Protein AF-M9LZX9-F1 (afdb_monomer_lite)

pLDDT: mean 87.4, std 10.5, range [47.44, 98.5]

Secondary structure (DSSP, 8-state):
-PPPPHHHHHHHHHHHTT-S---------EETTEEGGGGSSS---HHHHHHHHHHTTSHHHHHHHHHSSS--EEEEHHHHHHHHHHTT--HHHHHTTS-GGGEEEEEE-EEEEETTEEEEEEEEPPPHHHHHHHHHHHTTS---EEEE---SS-SSHHHHHHHHHHHHTT-

Structure (mmCIF, N/CA/C/O backbone):
data_AF-M9LZX9-F1
#
_entry.id   AF-M9LZX9-F1
#
loop_
_atom_site.group_PDB
_atom_site.id
_atom_site.type_symbol
_atom_site.label_atom_id
_atom_site.label_alt_id
_atom_site.label_comp_id
_atom_site.label_asym_id
_atom_site.label_entity_id
_atom_site.label_seq_id
_atom_site.pdbx_PDB_ins_code
_atom_site.Cartn_x
_atom_site.Cartn_y
_atom_site.Cartn_z
_atom_site.occupancy
_atom_site.B_iso_or_equiv
_atom_site.auth_seq_id
_atom_site.auth_comp_id
_atom_site.auth_asym_id
_atom_site.auth_atom_id
_atom_site.pdbx_PDB_model_num
ATOM 1 N N . MET A 1 1 ? -0.172 37.472 18.607 1.00 47.44 1 MET A N 1
ATOM 2 C CA . MET A 1 1 ? -0.724 36.515 17.630 1.00 47.44 1 MET A CA 1
ATOM 3 C C . MET A 1 1 ? -0.235 35.157 18.095 1.00 47.44 1 MET A C 1
ATOM 5 O O . MET A 1 1 ? 0.974 34.992 18.161 1.00 47.44 1 MET A O 1
ATOM 9 N N . HIS A 1 2 ? -1.115 34.297 18.609 1.00 63.31 2 HIS A N 1
ATOM 10 C CA . HIS A 1 2 ? -0.688 32.981 19.088 1.00 63.31 2 HIS A CA 1
ATOM 11 C C . HIS A 1 2 ? -0.418 32.121 17.856 1.00 63.31 2 HIS A C 1
ATOM 13 O O . HIS A 1 2 ? -1.295 31.993 17.004 1.00 63.31 2 HIS A O 1
ATOM 19 N N . GLU A 1 3 ? 0.805 31.624 17.721 1.00 68.44 3 GLU A N 1
ATOM 20 C CA . GLU A 1 3 ? 1.143 30.682 16.661 1.00 68.44 3 GLU A CA 1
ATOM 21 C C . GLU A 1 3 ? 0.433 29.362 16.973 1.00 68.44 3 GLU A C 1
ATOM 23 O O . GLU A 1 3 ? 0.497 28.879 18.107 1.00 68.44 3 GLU A O 1
ATOM 28 N N . LEU A 1 4 ? -0.326 28.846 16.004 1.00 70.69 4 LEU A N 1
ATOM 29 C CA . LEU A 1 4 ? -1.033 27.577 16.155 1.00 70.69 4 LEU A CA 1
ATOM 30 C C . LEU A 1 4 ? -0.008 26.457 16.299 1.00 70.69 4 LEU A C 1
ATOM 32 O O . LEU A 1 4 ? 0.954 26.391 15.527 1.00 70.69 4 LEU A O 1
ATOM 36 N N . SER A 1 5 ? -0.246 25.544 17.235 1.00 76.19 5 SER A N 1
ATOM 37 C CA . SER A 1 5 ? 0.486 24.284 17.278 1.00 76.19 5 SER A CA 1
ATOM 38 C C . SER A 1 5 ? 0.302 23.531 15.961 1.00 76.19 5 SER A C 1
ATOM 40 O O . SER A 1 5 ? -0.716 23.665 15.279 1.00 76.19 5 SER A O 1
ATOM 42 N N . ILE A 1 6 ? 1.275 22.704 15.591 1.00 66.81 6 ILE A N 1
ATOM 43 C CA . ILE A 1 6 ? 1.215 21.992 14.310 1.00 66.81 6 ILE A CA 1
ATOM 44 C C . ILE A 1 6 ? -0.010 21.058 14.257 1.00 66.81 6 ILE A C 1
ATOM 46 O O . ILE A 1 6 ? -0.667 20.963 13.225 1.00 66.81 6 ILE A O 1
ATOM 50 N N . LYS A 1 7 ? -0.416 20.473 15.392 1.00 71.44 7 LYS A N 1
ATOM 51 C CA . LYS A 1 7 ? -1.665 19.703 15.506 1.00 71.44 7 LYS A CA 1
ATOM 52 C C . LYS A 1 7 ? -2.905 20.525 15.136 1.00 71.44 7 LYS A C 1
ATOM 54 O O . LYS A 1 7 ? -3.759 20.041 14.400 1.00 71.44 7 LYS A O 1
ATOM 59 N N . GLU A 1 8 ? -3.001 21.765 15.614 1.00 77.75 8 GLU A N 1
ATOM 60 C CA . GLU A 1 8 ? -4.106 22.668 15.264 1.00 77.75 8 GLU A CA 1
ATOM 61 C C . GLU A 1 8 ? -4.075 23.052 13.779 1.00 77.75 8 GLU A C 1
ATOM 63 O O . GLU A 1 8 ? -5.126 23.182 13.158 1.00 77.75 8 GLU A O 1
ATOM 68 N N . GLN A 1 9 ? -2.889 23.176 13.177 1.00 78.25 9 GLN A N 1
ATOM 69 C CA . GLN A 1 9 ? -2.762 23.418 11.736 1.00 78.25 9 GLN A CA 1
ATOM 70 C C . GLN A 1 9 ? -3.300 22.236 10.913 1.00 78.25 9 GLN A C 1
ATOM 72 O O . GLN A 1 9 ? -4.046 22.456 9.961 1.00 78.25 9 GLN A O 1
ATOM 77 N N . TYR A 1 10 ? -2.998 20.992 11.303 1.00 74.38 10 TYR A N 1
ATOM 78 C CA . TYR A 1 10 ? -3.528 19.795 10.638 1.00 74.38 10 TYR A CA 1
ATOM 79 C C . TYR A 1 10 ? -5.045 19.663 10.777 1.00 74.38 10 TYR A C 1
ATOM 81 O O . TYR A 1 10 ? -5.725 19.421 9.781 1.00 74.38 10 TYR A O 1
ATOM 89 N N . LEU A 1 11 ? -5.587 19.866 11.982 1.00 77.56 11 LEU A N 1
ATOM 90 C CA . LEU A 1 11 ? -7.037 19.843 12.196 1.00 77.56 11 LEU A CA 1
ATOM 91 C C . LEU A 1 11 ? -7.734 20.918 11.357 1.00 77.56 11 LEU A C 1
ATOM 93 O O . LEU A 1 11 ? -8.712 20.616 10.679 1.00 77.56 11 LEU A O 1
ATOM 97 N N . ASN A 1 12 ? -7.162 22.124 11.289 1.00 82.94 12 ASN A N 1
ATOM 98 C CA . ASN A 1 12 ? -7.669 23.176 10.413 1.00 82.94 12 ASN A CA 1
ATOM 99 C C . ASN A 1 12 ? -7.637 22.770 8.933 1.00 82.94 12 ASN A C 1
ATOM 101 O O . ASN A 1 12 ? -8.556 23.114 8.202 1.00 82.94 12 ASN A O 1
ATOM 105 N N . ILE A 1 13 ? -6.610 22.060 8.452 1.00 81.56 13 ILE A N 1
ATOM 106 C CA . ILE A 1 13 ? -6.578 21.564 7.063 1.00 81.56 13 ILE A CA 1
ATOM 107 C C . ILE A 1 13 ? -7.699 20.544 6.838 1.00 81.56 13 ILE A C 1
ATOM 109 O O . ILE A 1 13 ? -8.433 20.654 5.857 1.00 81.56 13 ILE A O 1
ATOM 113 N N . ILE A 1 14 ? -7.859 19.584 7.749 1.00 80.88 14 ILE A N 1
ATOM 114 C CA . ILE A 1 14 ? -8.902 18.555 7.654 1.00 80.88 14 ILE A CA 1
ATOM 115 C C . ILE A 1 14 ? -10.291 19.204 7.606 1.00 80.88 14 ILE A C 1
ATOM 117 O O . ILE A 1 14 ? -11.087 18.866 6.728 1.00 80.88 14 ILE A O 1
ATOM 121 N N . GLU A 1 15 ? -10.556 20.172 8.487 1.00 83.56 15 GLU A N 1
ATOM 122 C CA . GLU A 1 15 ? -11.821 20.911 8.539 1.00 83.56 15 GLU A CA 1
ATOM 123 C C . GLU A 1 15 ? -12.033 21.787 7.296 1.00 83.56 15 GLU A C 1
ATOM 125 O O . GLU A 1 15 ? -13.087 21.719 6.664 1.00 83.56 15 GLU A O 1
ATOM 130 N N . ASN A 1 16 ? -11.026 22.568 6.892 1.00 88.94 16 ASN A N 1
ATOM 131 C CA . ASN A 1 16 ? -11.143 23.509 5.774 1.00 88.94 16 ASN A CA 1
ATOM 132 C C . ASN A 1 16 ? -11.350 22.817 4.424 1.00 88.94 16 ASN A C 1
ATOM 134 O O . ASN A 1 16 ? -12.048 23.351 3.562 1.00 88.94 16 ASN A O 1
ATOM 138 N N . TYR A 1 17 ? -10.737 21.650 4.222 1.00 85.81 17 TYR A N 1
ATOM 139 C CA . TYR A 1 17 ? -10.848 20.891 2.975 1.00 85.81 17 TYR A CA 1
ATOM 140 C C . TYR A 1 17 ? -11.876 19.758 3.048 1.00 85.81 17 TYR A C 1
ATOM 142 O O . TYR A 1 17 ? -12.024 19.021 2.074 1.00 85.81 17 TYR A O 1
ATOM 150 N N . ASN A 1 18 ? -12.603 19.635 4.168 1.00 83.69 18 ASN A N 1
ATOM 151 C CA . ASN A 1 18 ? -13.588 18.582 4.414 1.00 83.69 18 ASN A CA 1
ATOM 152 C C . ASN A 1 18 ? -13.027 17.189 4.063 1.00 83.69 18 ASN A C 1
ATOM 154 O O . ASN A 1 18 ? -13.595 16.437 3.266 1.00 83.69 18 ASN A O 1
ATOM 158 N N . VAL A 1 19 ? -11.839 16.893 4.595 1.00 80.50 19 VAL A N 1
ATOM 159 C CA . VAL A 1 19 ? -11.106 15.661 4.297 1.00 80.50 19 VAL A CA 1
ATOM 160 C C . VAL A 1 19 ? -11.746 14.502 5.062 1.00 80.50 19 VAL A C 1
ATOM 162 O O . VAL A 1 19 ? -11.750 14.482 6.287 1.00 80.50 19 VAL A O 1
ATOM 165 N N . ASN A 1 20 ? -12.252 13.501 4.338 1.00 75.81 20 ASN A N 1
ATOM 166 C CA . ASN A 1 20 ? -12.973 12.370 4.941 1.00 75.81 20 ASN A CA 1
ATOM 167 C C . ASN A 1 20 ? -12.061 11.310 5.588 1.00 75.81 20 ASN A C 1
ATOM 169 O O . ASN A 1 20 ? -12.553 10.432 6.291 1.00 75.81 20 ASN A O 1
ATOM 173 N N . CYS A 1 21 ? -10.755 11.330 5.309 1.00 77.12 21 CYS A N 1
ATOM 174 C CA . CYS A 1 21 ? -9.795 10.376 5.862 1.00 77.12 21 CYS A CA 1
ATOM 175 C C . CYS A 1 21 ? -8.384 10.970 5.931 1.00 77.12 21 CYS A C 1
ATOM 177 O O . CYS A 1 21 ? -7.930 11.606 4.982 1.00 77.12 21 CYS A O 1
ATOM 179 N N . PHE A 1 22 ? -7.678 10.701 7.028 1.00 80.00 22 PHE A N 1
ATOM 180 C CA . PHE A 1 22 ? -6.259 11.005 7.196 1.00 80.00 22 PHE A CA 1
ATOM 181 C C . PHE A 1 22 ? -5.487 9.694 7.333 1.00 80.00 22 PHE A C 1
ATOM 183 O O . PHE A 1 22 ? -5.909 8.800 8.068 1.00 80.00 22 PHE A O 1
ATOM 190 N N . THR A 1 23 ? -4.373 9.581 6.621 1.00 81.69 23 THR A N 1
ATOM 191 C CA . THR A 1 23 ? -3.503 8.404 6.643 1.00 81.69 23 THR A CA 1
ATOM 192 C C . THR A 1 23 ? -2.081 8.845 6.919 1.00 81.69 23 THR A C 1
ATOM 194 O O . THR A 1 23 ? -1.643 9.865 6.393 1.00 81.69 23 THR A O 1
ATOM 197 N N . ASP A 1 24 ? -1.365 8.064 7.716 1.00 79.31 24 ASP A N 1
ATOM 198 C CA . ASP A 1 24 ? 0.029 8.326 8.049 1.00 79.31 24 ASP A CA 1
ATOM 199 C C . ASP A 1 24 ? 0.752 7.004 8.333 1.00 79.31 24 ASP A C 1
ATOM 201 O O . ASP A 1 24 ? 0.129 5.943 8.446 1.00 79.31 24 ASP A O 1
ATOM 205 N N . HIS A 1 25 ? 2.068 7.075 8.462 1.00 77.69 25 HIS A N 1
ATOM 206 C CA . HIS A 1 25 ? 2.944 5.949 8.728 1.00 77.69 25 HIS A CA 1
ATOM 207 C C . HIS A 1 25 ? 3.373 5.952 10.188 1.00 77.69 25 HIS A C 1
ATOM 209 O O . HIS A 1 25 ? 3.599 7.000 10.781 1.00 77.69 25 HIS A O 1
ATOM 215 N N . LEU A 1 26 ? 3.604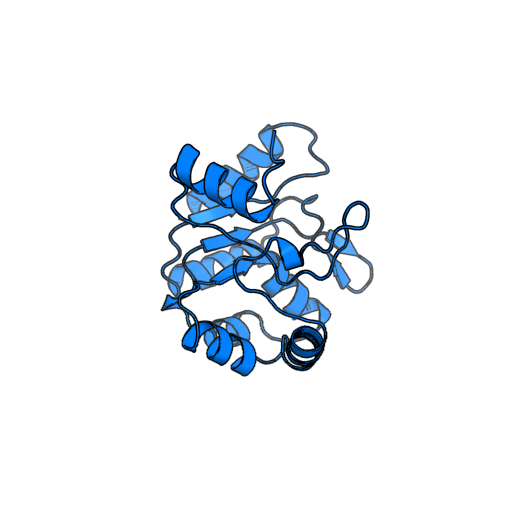 4.772 10.761 1.00 72.88 26 LEU A N 1
ATOM 216 C CA . LEU A 1 26 ? 4.423 4.688 11.969 1.00 72.88 26 LEU A CA 1
ATOM 217 C C . LEU A 1 26 ? 5.867 5.051 11.586 1.00 72.88 26 LEU A C 1
ATOM 219 O O . LEU A 1 26 ? 6.621 4.200 11.114 1.00 72.88 26 LEU A O 1
ATOM 223 N N . ALA A 1 27 ? 6.232 6.320 11.749 1.00 66.81 27 ALA A N 1
ATOM 224 C CA . ALA A 1 27 ? 7.516 6.883 11.363 1.00 66.81 27 ALA A CA 1
ATOM 225 C C . ALA A 1 27 ? 8.175 7.613 12.538 1.00 66.81 27 ALA A C 1
ATOM 227 O O . ALA A 1 27 ? 7.587 8.499 13.142 1.00 66.81 27 ALA A O 1
ATOM 228 N N . ILE A 1 28 ? 9.443 7.286 12.804 1.00 63.81 28 ILE A N 1
ATOM 229 C CA . ILE A 1 28 ? 10.286 7.999 13.783 1.00 63.81 28 ILE A CA 1
ATOM 230 C C . ILE A 1 28 ? 11.371 8.733 13.027 1.00 63.81 28 ILE A C 1
ATOM 232 O O . ILE A 1 28 ? 12.559 8.411 13.088 1.00 63.81 28 ILE A O 1
ATOM 236 N N . SER A 1 29 ? 10.915 9.656 12.197 1.00 66.94 29 SER A N 1
ATOM 237 C CA . SER A 1 29 ? 11.799 10.521 11.437 1.00 66.94 29 SER A CA 1
ATOM 238 C C . SER A 1 29 ? 11.742 11.918 12.019 1.00 66.94 29 SER A C 1
ATOM 240 O O . SER A 1 29 ? 10.732 12.334 12.582 1.00 66.94 29 SER A O 1
ATOM 242 N N . LYS A 1 30 ? 12.843 12.646 11.854 1.00 69.50 30 LYS 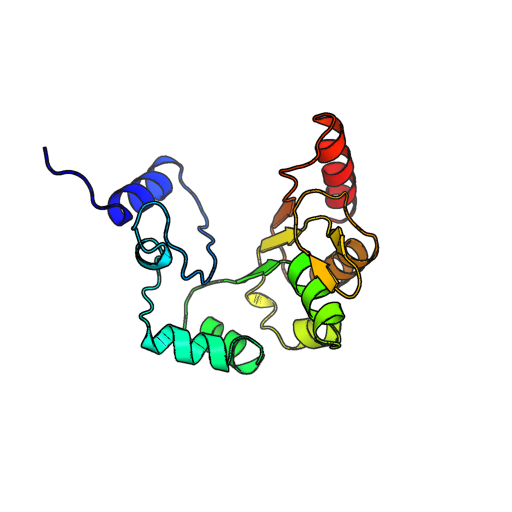A N 1
ATOM 243 C CA . LYS A 1 30 ? 12.909 14.069 12.157 1.00 69.50 30 LYS A CA 1
ATOM 244 C C . LYS A 1 30 ? 13.019 14.842 10.860 1.00 69.50 30 LYS A C 1
ATOM 246 O O . LYS A 1 30 ? 13.888 14.528 10.048 1.00 69.50 30 LYS A O 1
ATOM 251 N N . ILE A 1 31 ? 12.201 15.874 10.701 1.00 69.19 31 ILE A N 1
ATOM 252 C CA . ILE A 1 31 ? 12.396 16.893 9.666 1.00 69.19 31 ILE A CA 1
ATOM 253 C C . ILE A 1 31 ? 12.726 18.196 10.387 1.00 69.19 31 ILE A C 1
ATOM 255 O O . ILE A 1 31 ? 11.975 18.628 11.257 1.00 69.19 31 ILE A O 1
ATOM 259 N N . ASP A 1 32 ? 13.900 18.762 10.100 1.00 81.69 32 ASP A N 1
ATOM 260 C CA . ASP A 1 32 ? 14.403 20.004 10.710 1.00 81.69 32 ASP A CA 1
ATOM 261 C C . ASP A 1 32 ? 14.347 20.031 12.251 1.00 81.69 32 ASP A C 1
ATOM 263 O O . ASP A 1 32 ? 14.077 21.049 12.884 1.00 81.69 32 ASP A O 1
ATOM 267 N N . GLY A 1 33 ? 14.627 18.882 12.875 1.00 77.06 33 GLY A N 1
ATOM 268 C CA . GLY A 1 33 ? 14.639 18.727 14.333 1.00 77.06 33 GLY A CA 1
ATOM 269 C C . GLY A 1 33 ? 13.268 18.479 14.963 1.00 77.06 33 GLY A C 1
ATOM 270 O O . GLY A 1 33 ? 13.202 18.312 16.180 1.00 77.06 33 GLY A O 1
ATOM 271 N N . ILE A 1 34 ? 12.204 18.403 14.159 1.00 70.75 34 ILE A N 1
ATOM 272 C CA . ILE A 1 34 ? 10.852 18.098 14.618 1.00 70.75 34 ILE A CA 1
ATOM 273 C C . ILE A 1 34 ? 10.562 16.611 14.422 1.00 70.75 34 ILE A C 1
ATOM 275 O O . ILE A 1 34 ? 10.652 16.097 13.308 1.00 70.75 34 ILE A O 1
ATOM 279 N N . ASP A 1 35 ? 10.213 15.946 15.518 1.00 74.12 35 ASP A N 1
ATOM 280 C CA . ASP A 1 35 ? 9.741 14.561 15.567 1.00 74.12 35 ASP A CA 1
ATOM 281 C C . ASP A 1 35 ? 8.395 14.423 14.836 1.00 74.12 35 ASP A C 1
ATOM 283 O O . ASP A 1 35 ? 7.402 15.032 15.255 1.00 74.12 35 ASP A O 1
ATOM 287 N N . LEU A 1 36 ? 8.362 13.656 13.737 1.00 71.94 36 LEU A N 1
ATOM 288 C CA . LEU A 1 36 ? 7.159 13.487 12.910 1.00 71.94 36 LEU A CA 1
ATOM 289 C C . LEU A 1 36 ? 6.010 12.818 13.677 1.00 71.94 36 LEU A C 1
ATOM 291 O O . LEU A 1 36 ? 4.846 13.120 13.421 1.00 71.94 36 LEU A O 1
ATOM 295 N N . GLU A 1 37 ? 6.303 11.972 14.665 1.00 72.25 37 GLU A N 1
ATOM 296 C CA . GLU A 1 37 ? 5.286 11.324 15.495 1.00 72.25 37 GLU A CA 1
ATOM 297 C C . GLU A 1 37 ? 4.441 12.321 16.306 1.00 72.25 37 GLU A C 1
ATOM 299 O O . GLU A 1 37 ? 3.309 12.012 16.679 1.00 72.25 37 GLU A O 1
ATOM 304 N N . ASN A 1 38 ? 4.936 13.545 16.538 1.00 71.19 38 ASN A N 1
ATOM 305 C CA . ASN A 1 38 ? 4.157 14.605 17.186 1.00 71.19 38 ASN A CA 1
ATOM 306 C C . ASN A 1 38 ? 2.995 15.107 16.318 1.00 71.19 38 ASN A C 1
ATOM 308 O O . ASN A 1 38 ? 2.105 15.792 16.827 1.00 71.19 38 ASN A O 1
ATOM 312 N N . PHE A 1 39 ? 3.002 14.787 15.024 1.00 67.88 39 PHE A N 1
ATOM 313 C CA . PHE A 1 39 ? 1.932 15.124 14.088 1.00 67.88 39 PHE A CA 1
ATOM 314 C C . PHE A 1 39 ? 0.863 14.047 14.000 1.00 67.88 39 PHE A C 1
ATOM 316 O O . PHE A 1 39 ? -0.233 14.312 13.507 1.00 67.88 39 PHE A O 1
ATOM 323 N N . MET A 1 40 ? 1.147 12.850 14.510 1.00 66.56 40 MET A N 1
ATOM 324 C CA . MET A 1 40 ? 0.224 11.741 14.387 1.00 66.56 40 MET A CA 1
ATOM 325 C C . MET A 1 40 ? -0.951 11.904 15.360 1.00 66.56 40 MET A C 1
ATOM 327 O O . MET A 1 40 ? -0.763 12.262 16.527 1.00 66.56 40 MET A O 1
ATOM 331 N N . PRO A 1 41 ? -2.188 11.610 14.918 1.00 59.34 41 PRO A N 1
ATOM 332 C CA . PRO A 1 41 ? -3.367 11.678 15.779 1.00 59.34 41 PRO A CA 1
ATOM 333 C C . PRO A 1 41 ? -3.290 10.673 16.938 1.00 59.34 41 PRO A C 1
ATOM 335 O O . PRO A 1 41 ? -3.891 10.893 17.991 1.00 59.34 41 PRO A O 1
ATOM 338 N N . VAL A 1 42 ? -2.517 9.598 16.756 1.00 63.88 42 VAL A N 1
ATOM 339 C CA . VAL A 1 42 ? -2.162 8.628 17.790 1.00 63.88 42 VAL A CA 1
ATOM 340 C C . VAL A 1 42 ? -0.745 8.926 18.270 1.00 63.88 42 VAL A C 1
ATOM 342 O O . VAL A 1 42 ? 0.219 8.692 17.545 1.00 63.88 42 VAL A O 1
ATOM 345 N N . HIS A 1 43 ? -0.615 9.415 19.502 1.00 65.38 43 HIS A N 1
ATOM 346 C CA . HIS A 1 43 ? 0.691 9.611 20.127 1.00 65.38 43 HIS A CA 1
ATOM 347 C C . HIS A 1 43 ? 1.310 8.265 20.521 1.00 65.38 43 HIS A C 1
ATOM 349 O O . HIS A 1 43 ? 0.669 7.449 21.186 1.00 65.38 43 HIS A O 1
ATOM 355 N N . TYR A 1 44 ? 2.580 8.058 20.177 1.00 69.00 44 TYR A N 1
ATOM 356 C CA . TYR A 1 44 ? 3.381 6.931 20.647 1.00 69.00 44 TYR A CA 1
ATOM 357 C C . TYR A 1 44 ? 4.785 7.419 21.011 1.00 69.00 44 TYR A C 1
ATOM 359 O O . TYR A 1 44 ? 5.391 8.202 20.290 1.00 69.00 44 TYR A O 1
ATOM 367 N N . GLY A 1 45 ? 5.280 6.996 22.175 1.00 72.00 45 GLY A N 1
ATOM 368 C CA . GLY A 1 45 ? 6.611 7.369 22.658 1.00 72.00 45 GLY A CA 1
ATOM 369 C C . GLY A 1 45 ? 7.677 6.333 22.300 1.00 72.00 45 GLY A C 1
ATOM 370 O O . GLY A 1 45 ? 7.389 5.294 21.705 1.00 72.00 45 GLY A O 1
ATOM 371 N N . LEU A 1 46 ? 8.913 6.561 22.754 1.00 74.31 46 LEU A N 1
ATOM 372 C CA . LEU A 1 46 ? 10.034 5.624 22.567 1.00 74.31 46 LEU A CA 1
ATOM 373 C C . LEU A 1 46 ? 9.734 4.202 23.077 1.00 74.31 46 LEU A C 1
ATOM 375 O O . LEU A 1 46 ? 10.162 3.222 22.473 1.00 74.31 46 LEU A O 1
ATOM 379 N N . GLU A 1 47 ? 8.976 4.068 24.167 1.00 79.00 47 GLU A N 1
ATOM 380 C CA . GLU A 1 47 ? 8.561 2.757 24.683 1.00 79.00 47 GLU A CA 1
ATOM 381 C C . GLU A 1 47 ? 7.615 2.040 23.711 1.00 79.00 47 GLU A C 1
ATOM 383 O O . GLU A 1 47 ? 7.831 0.877 23.360 1.00 79.00 47 GLU A O 1
ATOM 388 N N . SER A 1 48 ? 6.601 2.754 23.219 1.00 77.12 48 SER A N 1
ATOM 389 C CA . SER A 1 48 ? 5.682 2.257 22.199 1.00 77.12 48 SER A CA 1
ATOM 390 C C . SER A 1 48 ? 6.434 1.855 20.932 1.00 77.12 48 SER A C 1
ATOM 392 O O . SER A 1 48 ? 6.125 0.818 20.352 1.00 77.12 48 SER A O 1
ATOM 394 N N . PHE A 1 49 ? 7.465 2.607 20.538 1.00 74.94 49 PHE A N 1
ATOM 395 C CA . PHE A 1 49 ? 8.307 2.243 19.403 1.00 74.94 49 PHE A CA 1
ATOM 396 C C . PHE A 1 49 ? 9.045 0.929 19.604 1.00 74.94 49 PHE A C 1
ATOM 398 O O . PHE A 1 49 ? 9.034 0.084 18.717 1.00 74.94 49 PHE A O 1
ATOM 405 N N . GLU A 1 50 ? 9.682 0.724 20.753 1.00 79.94 50 GLU A N 1
ATOM 406 C CA . GLU A 1 50 ? 10.397 -0.526 21.006 1.00 79.94 50 GLU A CA 1
ATOM 407 C C . GLU A 1 50 ? 9.443 -1.728 21.001 1.00 79.94 50 GLU A C 1
ATOM 409 O O . GLU A 1 50 ? 9.812 -2.818 20.553 1.00 79.94 50 GLU A O 1
ATOM 414 N N . ILE A 1 51 ? 8.192 -1.531 21.426 1.00 81.00 51 ILE A N 1
ATOM 415 C CA . ILE A 1 51 ? 7.127 -2.527 21.281 1.00 81.00 51 ILE A CA 1
ATOM 416 C C . ILE A 1 51 ? 6.778 -2.727 19.802 1.00 81.00 51 ILE A C 1
ATOM 418 O O . ILE A 1 51 ? 6.772 -3.873 19.348 1.00 81.00 51 ILE A O 1
ATOM 422 N N . ILE A 1 52 ? 6.533 -1.655 19.043 1.00 80.38 52 ILE A N 1
ATOM 423 C CA . ILE A 1 52 ? 6.227 -1.707 17.605 1.00 80.38 52 ILE A CA 1
ATOM 424 C C . ILE A 1 52 ? 7.351 -2.436 16.872 1.00 80.38 52 ILE A C 1
ATOM 426 O O . ILE A 1 52 ? 7.121 -3.485 16.290 1.00 80.38 52 ILE A O 1
ATOM 430 N N . LYS A 1 53 ? 8.594 -1.976 16.977 1.00 78.25 53 LYS A N 1
ATOM 431 C CA . LYS A 1 53 ? 9.774 -2.555 16.327 1.00 78.25 53 LYS A CA 1
ATOM 432 C C . LYS A 1 53 ? 9.928 -4.056 16.583 1.00 78.25 53 LYS A C 1
ATOM 434 O O . LYS A 1 53 ? 10.240 -4.808 15.663 1.00 78.25 53 LYS A O 1
ATOM 439 N N . LYS A 1 54 ? 9.683 -4.522 17.813 1.00 82.31 54 LYS A N 1
ATOM 440 C CA . LYS A 1 54 ? 9.769 -5.953 18.170 1.00 82.31 54 LYS A CA 1
ATOM 441 C C . LYS A 1 54 ? 8.624 -6.796 17.612 1.00 82.31 54 LYS A C 1
ATOM 443 O O . LYS A 1 54 ? 8.736 -8.025 17.573 1.00 82.31 54 LYS A O 1
ATOM 448 N N . ASN A 1 55 ? 7.510 -6.171 17.245 1.00 83.38 55 ASN A N 1
ATOM 449 C CA . ASN A 1 55 ? 6.271 -6.868 16.932 1.00 83.38 55 ASN A CA 1
ATOM 450 C C . ASN A 1 55 ? 5.681 -6.520 15.558 1.00 83.38 55 ASN A C 1
ATOM 452 O O . ASN A 1 55 ? 4.779 -7.227 15.137 1.00 83.38 55 ASN A O 1
ATOM 456 N N . ILE A 1 56 ? 6.209 -5.538 14.823 1.00 79.31 56 ILE A N 1
ATOM 457 C CA . ILE A 1 56 ? 5.655 -5.038 13.551 1.00 79.31 56 ILE A CA 1
ATOM 458 C C . ILE A 1 56 ? 5.619 -6.115 12.461 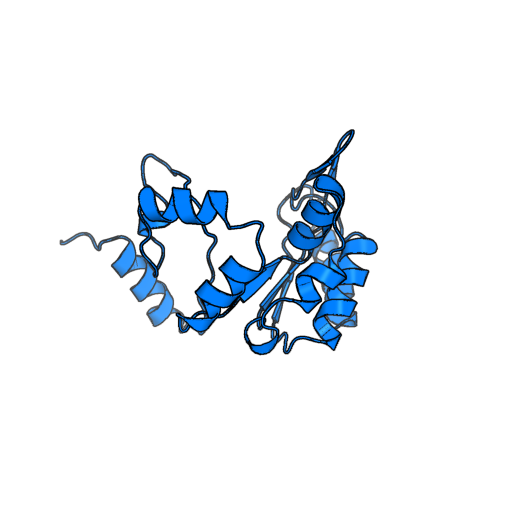1.00 79.31 56 ILE A C 1
ATOM 460 O O . ILE A 1 56 ? 4.719 -6.139 11.629 1.00 79.31 56 ILE A O 1
ATOM 464 N N . ALA A 1 57 ? 6.556 -7.065 12.509 1.00 78.69 57 ALA A N 1
ATOM 465 C CA . ALA A 1 57 ? 6.572 -8.225 11.619 1.00 78.69 57 ALA A CA 1
ATOM 466 C C . ALA A 1 57 ? 5.544 -9.308 12.006 1.00 78.69 57 ALA A C 1
ATOM 468 O O . ALA A 1 57 ? 5.316 -10.251 11.250 1.00 78.69 57 ALA A O 1
ATOM 469 N N . LYS A 1 58 ? 4.942 -9.224 13.198 1.00 84.62 58 LYS A N 1
ATOM 470 C CA . LYS A 1 58 ? 3.981 -10.206 13.705 1.00 84.62 58 LYS A CA 1
ATOM 471 C C . LYS A 1 58 ? 2.575 -9.754 13.358 1.00 84.62 58 LYS A C 1
ATOM 473 O O . LYS A 1 58 ? 2.124 -8.706 13.800 1.00 84.62 58 LYS A O 1
ATOM 478 N N . ILE A 1 59 ? 1.830 -10.614 12.679 1.00 84.38 59 ILE A N 1
ATOM 479 C CA . ILE A 1 59 ? 0.441 -10.319 12.325 1.00 84.38 59 ILE A CA 1
ATOM 480 C C . ILE A 1 59 ? -0.447 -10.014 13.543 1.00 84.38 59 ILE A C 1
ATOM 482 O O . ILE A 1 59 ? -1.289 -9.123 13.496 1.00 84.38 59 ILE A O 1
ATOM 486 N N . GLY A 1 60 ? -0.198 -10.688 14.672 1.00 85.69 60 GLY A N 1
ATOM 487 C CA . GLY A 1 60 ? -0.942 -10.463 15.912 1.00 85.69 60 GLY A CA 1
ATOM 488 C C . GLY A 1 60 ? -0.812 -9.038 16.458 1.00 85.69 60 GLY A C 1
ATOM 489 O O . GLY A 1 60 ? -1.724 -8.575 17.133 1.00 85.69 60 GLY A O 1
ATOM 490 N N . PHE A 1 61 ? 0.275 -8.328 16.138 1.00 86.50 61 PHE A N 1
ATOM 491 C CA . PHE A 1 61 ? 0.424 -6.919 16.494 1.00 86.50 61 PHE A CA 1
ATOM 492 C C . PHE A 1 61 ? -0.566 -6.037 15.732 1.00 86.50 61 PHE A C 1
ATOM 494 O O . PHE A 1 61 ? -1.253 -5.233 16.352 1.00 86.50 61 PHE A O 1
ATOM 501 N N . TRP A 1 62 ? -0.677 -6.222 14.414 1.00 86.19 62 TRP A N 1
ATOM 502 C CA . TRP A 1 62 ? -1.592 -5.449 13.572 1.00 86.19 62 TRP A CA 1
ATOM 503 C C . TRP A 1 62 ? -3.053 -5.718 13.913 1.00 86.19 62 TRP A C 1
ATOM 505 O O . TRP A 1 62 ? -3.818 -4.770 14.050 1.00 86.19 62 TRP A O 1
ATOM 515 N N . ASN A 1 63 ? -3.416 -6.986 14.134 1.00 86.50 63 ASN A N 1
ATOM 516 C CA . ASN A 1 63 ? -4.767 -7.343 14.570 1.00 86.50 63 ASN A CA 1
ATOM 517 C C . ASN A 1 63 ? -5.093 -6.668 15.908 1.00 86.50 63 ASN A C 1
ATOM 519 O O . ASN A 1 63 ? -6.074 -5.945 16.004 1.00 86.50 63 ASN A O 1
ATOM 523 N N . MET A 1 64 ? -4.209 -6.790 16.907 1.00 87.56 64 MET A N 1
ATOM 524 C CA . MET A 1 64 ? -4.401 -6.125 18.198 1.00 87.56 64 MET A CA 1
ATOM 525 C C . MET A 1 64 ? -4.521 -4.599 18.052 1.00 87.56 64 MET A C 1
ATOM 527 O O . MET A 1 64 ? -5.390 -4.003 18.680 1.00 87.56 64 MET A O 1
ATOM 531 N N . LEU A 1 65 ? -3.672 -3.956 17.245 1.00 85.38 65 LEU A N 1
ATOM 532 C CA . LEU A 1 65 ? -3.706 -2.505 17.046 1.00 85.38 65 LEU A CA 1
ATOM 533 C C . LEU A 1 65 ? -5.031 -2.045 16.416 1.00 85.38 65 LEU A C 1
ATOM 535 O O . LEU A 1 65 ? -5.643 -1.096 16.902 1.00 85.38 65 LEU A O 1
ATOM 539 N N . LEU A 1 66 ? -5.487 -2.724 15.364 1.00 86.56 66 LEU A N 1
ATOM 540 C CA . LEU A 1 66 ? -6.711 -2.371 14.636 1.00 86.56 66 LEU A CA 1
ATOM 541 C C . LEU A 1 66 ? -7.990 -2.741 15.405 1.00 86.56 66 LEU A C 1
ATOM 543 O O . LEU A 1 66 ? -9.006 -2.067 15.251 1.00 86.56 66 LEU A O 1
ATOM 547 N N . ASP A 1 67 ? -7.939 -3.765 16.261 1.00 86.75 67 ASP A N 1
ATOM 548 C CA . ASP A 1 67 ? -9.059 -4.160 17.125 1.00 86.75 67 ASP A CA 1
ATOM 549 C C . ASP A 1 67 ? -9.249 -3.201 18.311 1.00 86.75 67 ASP A C 1
ATOM 551 O O . ASP A 1 67 ? -10.361 -3.041 18.811 1.00 86.75 67 ASP A O 1
ATOM 555 N N . ASN A 1 68 ? -8.172 -2.557 18.776 1.00 85.75 68 ASN A N 1
ATOM 556 C CA . ASN A 1 68 ? -8.196 -1.644 19.927 1.00 85.75 68 ASN A CA 1
ATOM 557 C C . ASN A 1 68 ? -8.260 -0.160 19.531 1.00 85.75 68 ASN A C 1
ATOM 559 O O . ASN A 1 68 ? -8.163 0.711 20.396 1.00 85.75 68 ASN A O 1
ATOM 563 N N . THR A 1 69 ? -8.405 0.145 18.241 1.00 82.94 69 THR A N 1
ATOM 564 C CA . THR A 1 69 ? -8.521 1.515 17.736 1.00 82.94 69 THR A CA 1
ATOM 565 C C . THR A 1 69 ? -9.679 1.634 16.749 1.00 82.94 69 THR A C 1
ATOM 567 O O . THR A 1 69 ? -10.146 0.656 16.169 1.00 82.94 69 THR A O 1
ATOM 570 N N . GLU A 1 70 ? -10.147 2.860 16.529 1.00 82.81 70 GLU A N 1
ATOM 571 C CA . GLU A 1 70 ? -11.117 3.161 15.467 1.00 82.81 70 GLU A CA 1
ATOM 572 C C . GLU A 1 70 ? -10.436 3.368 14.102 1.00 82.81 70 GLU A C 1
ATOM 574 O O . GLU A 1 70 ? -11.095 3.704 13.120 1.00 82.81 70 GLU A O 1
ATOM 579 N N . ALA A 1 71 ? -9.116 3.168 14.025 1.00 85.25 71 ALA A N 1
ATOM 580 C CA . ALA A 1 71 ? -8.360 3.348 12.799 1.00 85.25 71 ALA A CA 1
ATOM 581 C C . ALA A 1 71 ? -8.660 2.238 11.779 1.00 85.25 71 ALA A C 1
ATOM 583 O O . ALA A 1 71 ? -8.861 1.068 12.121 1.00 85.25 71 ALA A O 1
ATOM 584 N N . GLY A 1 72 ? -8.655 2.623 10.504 1.00 88.25 72 GLY A N 1
ATOM 585 C CA . GLY A 1 72 ? -8.513 1.692 9.388 1.00 88.25 72 GLY A CA 1
ATOM 586 C C . GLY A 1 72 ? -7.041 1.402 9.085 1.00 88.25 72 GLY A C 1
ATOM 587 O O . GLY A 1 72 ? -6.129 1.907 9.740 1.00 88.25 72 GLY A O 1
ATOM 588 N N . MET A 1 73 ? -6.815 0.604 8.050 1.00 89.81 73 MET A N 1
ATOM 589 C CA . MET A 1 73 ? -5.508 0.290 7.495 1.00 89.81 73 MET A CA 1
ATOM 590 C C . MET A 1 73 ? -5.467 0.734 6.037 1.00 89.81 73 MET A C 1
ATOM 592 O O . MET A 1 73 ? -6.228 0.252 5.196 1.00 89.81 73 MET A O 1
ATOM 596 N N . LEU A 1 74 ? -4.521 1.619 5.741 1.00 94.00 74 LEU A N 1
ATOM 597 C CA . LEU A 1 74 ? -4.007 1.770 4.392 1.00 94.00 74 LEU A CA 1
ATOM 598 C C . LEU A 1 74 ? -2.984 0.652 4.183 1.00 94.00 74 LEU A C 1
ATOM 600 O O . LEU A 1 74 ? -1.969 0.607 4.879 1.00 94.00 74 LEU A O 1
ATOM 604 N N . LEU A 1 75 ? -3.270 -0.278 3.273 1.00 95.62 75 LEU A N 1
ATOM 605 C CA . LEU A 1 75 ? -2.330 -1.346 2.940 1.00 95.62 75 LEU A CA 1
ATOM 606 C C . LEU A 1 75 ? -1.512 -0.958 1.710 1.00 95.62 75 LEU A C 1
ATOM 608 O O . LEU A 1 75 ? -2.040 -0.850 0.607 1.00 95.62 75 LEU A O 1
ATOM 612 N N . ASP A 1 76 ? -0.210 -0.817 1.894 1.00 96.69 76 ASP A N 1
ATOM 613 C CA . ASP A 1 76 ? 0.726 -0.659 0.790 1.00 96.69 76 ASP A CA 1
ATOM 614 C C . ASP A 1 76 ? 1.028 -2.023 0.147 1.00 96.69 76 ASP A C 1
ATOM 616 O O . ASP A 1 76 ? 1.607 -2.930 0.763 1.00 96.69 76 ASP A O 1
ATOM 620 N N . ILE A 1 77 ? 0.600 -2.180 -1.107 1.00 98.00 77 ILE A N 1
ATOM 621 C CA . ILE A 1 77 ? 0.758 -3.420 -1.871 1.00 98.00 77 ILE A CA 1
ATOM 622 C C . ILE A 1 77 ? 2.221 -3.646 -2.252 1.00 98.00 77 ILE A C 1
ATOM 624 O O . ILE A 1 77 ? 2.697 -4.788 -2.217 1.00 98.00 77 ILE A O 1
ATOM 628 N N . THR A 1 78 ? 2.938 -2.583 -2.603 1.00 97.31 78 THR A N 1
ATOM 629 C CA . THR A 1 78 ? 4.336 -2.666 -3.016 1.00 97.31 78 THR A CA 1
ATOM 630 C C . THR A 1 78 ? 5.206 -3.071 -1.845 1.00 97.31 78 THR A C 1
ATOM 632 O O . THR A 1 78 ? 5.958 -4.041 -1.958 1.00 97.31 78 THR A O 1
ATOM 635 N N . ASN A 1 79 ? 5.040 -2.435 -0.687 1.00 95.50 79 ASN A N 1
ATOM 636 C CA . ASN A 1 79 ? 5.778 -2.798 0.516 1.00 95.50 79 ASN A CA 1
ATOM 637 C C . ASN A 1 79 ? 5.427 -4.200 1.016 1.00 95.50 79 ASN A C 1
ATOM 639 O O . ASN A 1 79 ? 6.322 -4.931 1.451 1.00 95.50 79 ASN A O 1
ATOM 643 N N . LEU A 1 80 ? 4.170 -4.644 0.907 1.00 95.81 80 LEU A N 1
ATOM 644 C CA . LEU A 1 80 ? 3.821 -6.037 1.197 1.00 95.81 80 LEU A CA 1
ATOM 645 C C . LEU A 1 80 ? 4.590 -7.008 0.282 1.00 95.81 80 LEU A C 1
ATOM 647 O O . LEU A 1 80 ? 5.155 -7.995 0.762 1.00 95.81 80 LEU A O 1
ATOM 651 N N . TYR A 1 81 ? 4.656 -6.724 -1.021 1.00 97.56 81 TYR A N 1
ATOM 652 C CA . TYR A 1 81 ? 5.393 -7.555 -1.970 1.00 97.56 81 TYR A CA 1
ATOM 653 C C . TYR A 1 81 ? 6.909 -7.531 -1.712 1.00 97.56 81 TYR A C 1
ATOM 655 O O . TYR A 1 81 ? 7.514 -8.592 -1.536 1.00 97.56 81 TYR A O 1
ATOM 663 N N . ILE A 1 82 ? 7.516 -6.346 -1.623 1.00 96.81 82 ILE A N 1
ATOM 664 C CA . ILE A 1 82 ? 8.949 -6.144 -1.362 1.00 96.81 82 ILE A CA 1
ATOM 665 C C . ILE A 1 82 ? 9.376 -6.883 -0.102 1.00 96.81 82 ILE A C 1
ATOM 667 O O . ILE A 1 82 ? 10.339 -7.650 -0.127 1.00 96.81 82 ILE A O 1
ATOM 671 N N . ASN A 1 83 ? 8.640 -6.700 0.995 1.00 94.38 83 ASN A N 1
ATOM 672 C CA . ASN A 1 83 ? 8.963 -7.351 2.255 1.00 94.38 83 ASN A CA 1
ATOM 673 C C . ASN A 1 83 ? 8.867 -8.875 2.127 1.00 94.38 83 ASN A C 1
ATOM 675 O O . ASN A 1 83 ? 9.716 -9.583 2.666 1.00 94.38 83 ASN A O 1
ATOM 679 N N . SER A 1 84 ? 7.887 -9.393 1.383 1.00 95.50 84 SER A N 1
ATOM 680 C CA . SER A 1 84 ? 7.760 -10.836 1.153 1.00 95.50 84 SER A CA 1
ATOM 681 C C . SER A 1 84 ? 8.977 -11.428 0.436 1.00 95.50 84 SER A C 1
ATOM 683 O O . SER A 1 84 ? 9.453 -12.500 0.814 1.00 95.50 84 SER A O 1
ATOM 685 N N . VAL A 1 85 ? 9.550 -10.692 -0.522 1.00 96.25 85 VAL A N 1
ATOM 686 C CA . VAL A 1 85 ? 10.767 -11.085 -1.242 1.00 96.25 85 VAL A CA 1
ATOM 687 C C . VAL A 1 85 ? 11.995 -10.953 -0.343 1.00 96.25 85 VAL A C 1
ATOM 689 O O . VAL A 1 85 ? 12.724 -11.929 -0.150 1.00 96.25 85 VAL A O 1
ATOM 692 N N . ASN A 1 86 ? 12.200 -9.781 0.260 1.00 95.25 86 ASN A N 1
ATOM 693 C CA . ASN A 1 86 ? 13.384 -9.475 1.064 1.00 95.25 86 ASN A CA 1
ATOM 694 C C . ASN A 1 86 ? 13.490 -10.376 2.305 1.00 95.25 86 ASN A C 1
ATOM 696 O O . ASN A 1 86 ? 14.578 -10.834 2.652 1.00 95.25 86 ASN A O 1
ATOM 700 N N . PHE A 1 87 ? 12.360 -10.683 2.948 1.00 92.50 87 PHE A N 1
ATOM 701 C CA . PHE A 1 87 ? 12.299 -11.496 4.169 1.00 92.50 87 PHE A CA 1
ATOM 702 C C . PHE A 1 87 ? 11.801 -12.929 3.938 1.00 92.50 87 PHE A C 1
ATOM 704 O O . PHE A 1 87 ? 11.640 -13.681 4.899 1.00 92.50 87 PHE A O 1
ATOM 711 N N . LYS A 1 88 ? 11.612 -13.335 2.677 1.00 94.69 88 LYS A N 1
ATOM 712 C CA . LYS A 1 88 ? 11.301 -14.714 2.261 1.00 94.69 88 LYS A CA 1
ATOM 713 C C . LYS A 1 88 ? 10.047 -15.294 2.926 1.00 94.69 88 LYS A C 1
ATOM 715 O O . LYS A 1 88 ? 10.063 -16.419 3.428 1.00 94.69 88 LYS A O 1
ATOM 720 N N . TYR A 1 89 ? 8.950 -14.543 2.902 1.00 94.19 89 TYR A N 1
ATOM 721 C CA . TYR A 1 89 ? 7.631 -15.020 3.325 1.00 94.19 89 TYR A CA 1
ATOM 722 C C . TYR A 1 89 ? 6.612 -14.917 2.184 1.00 94.19 89 TYR A C 1
ATOM 724 O O . TYR A 1 89 ? 6.892 -14.363 1.128 1.00 94.19 89 TYR A O 1
ATOM 732 N N . ASN A 1 90 ? 5.417 -15.484 2.368 1.00 96.25 90 ASN A N 1
ATOM 733 C CA . ASN A 1 90 ? 4.354 -15.416 1.365 1.00 96.25 90 ASN A CA 1
ATOM 734 C C . ASN A 1 90 ? 3.427 -14.213 1.627 1.00 96.25 90 ASN A C 1
ATOM 736 O O . ASN A 1 90 ? 2.728 -14.193 2.642 1.00 96.25 90 ASN A O 1
ATOM 740 N N . ALA A 1 91 ? 3.405 -13.242 0.707 1.00 96.81 91 ALA A N 1
ATOM 741 C CA . ALA A 1 91 ? 2.576 -12.035 0.803 1.00 96.81 91 ALA A CA 1
ATOM 742 C C . ALA A 1 91 ? 1.075 -12.339 0.936 1.00 96.81 91 ALA A C 1
ATOM 744 O O . ALA A 1 91 ? 0.415 -11.788 1.815 1.00 96.81 91 ALA A O 1
ATOM 745 N N . CYS A 1 92 ? 0.539 -13.249 0.114 1.00 97.56 92 CYS A N 1
ATOM 746 C CA . CYS A 1 92 ? -0.879 -13.611 0.147 1.00 97.56 92 CYS A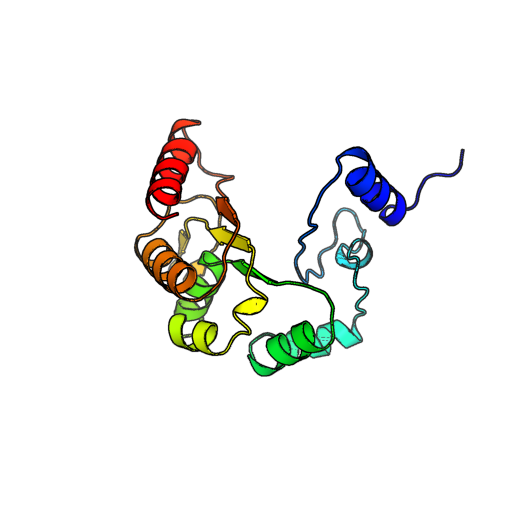 CA 1
ATOM 747 C C . CYS A 1 92 ? -1.282 -14.220 1.493 1.00 97.56 92 CYS A C 1
ATOM 749 O O . CYS A 1 92 ? -2.314 -13.852 2.039 1.00 97.56 92 CYS A O 1
ATOM 751 N N . ASN A 1 93 ? -0.450 -15.099 2.055 1.00 96.31 93 ASN A N 1
ATOM 752 C CA . ASN A 1 93 ? -0.678 -15.681 3.373 1.00 96.31 93 ASN A CA 1
ATOM 753 C C . ASN A 1 93 ? -0.605 -14.617 4.476 1.00 96.31 93 ASN A C 1
ATOM 755 O O . ASN A 1 93 ? -1.421 -14.639 5.389 1.00 96.31 93 ASN A O 1
ATOM 759 N N . PHE A 1 94 ? 0.336 -13.669 4.403 1.00 94.25 94 PHE A N 1
ATOM 760 C CA . PHE A 1 94 ? 0.386 -12.556 5.357 1.00 94.25 94 PHE A CA 1
ATOM 761 C C . PHE A 1 94 ? -0.904 -11.724 5.297 1.00 94.25 94 PHE A C 1
ATOM 763 O O . PHE A 1 94 ? -1.555 -11.521 6.322 1.00 94.25 94 PHE A O 1
ATOM 770 N N . PHE A 1 95 ? -1.328 -11.336 4.092 1.00 95.81 95 PHE A N 1
ATOM 771 C CA . PHE A 1 95 ? -2.581 -10.617 3.864 1.00 95.81 95 PHE A CA 1
ATOM 772 C C . PHE A 1 95 ? -3.813 -11.403 4.338 1.00 95.81 95 PHE A C 1
ATOM 774 O O . PHE A 1 95 ? -4.693 -10.853 4.998 1.00 95.81 95 PHE A O 1
ATOM 781 N N . ASP A 1 96 ? -3.861 -12.711 4.082 1.00 96.44 96 ASP A N 1
ATOM 782 C CA . ASP A 1 96 ? -4.955 -13.583 4.511 1.00 96.44 96 ASP A CA 1
ATOM 783 C C . ASP A 1 96 ? -5.076 -13.700 6.037 1.00 96.44 96 ASP A C 1
ATOM 785 O O . ASP A 1 96 ? -6.083 -14.219 6.517 1.00 96.44 96 ASP A O 1
ATOM 789 N N . ASN A 1 97 ? -4.133 -13.168 6.816 1.00 94.06 97 ASN A N 1
ATOM 790 C CA . ASN A 1 97 ? -4.223 -13.092 8.274 1.00 94.06 97 ASN A CA 1
ATOM 791 C C . ASN A 1 97 ? -4.474 -11.663 8.818 1.00 94.06 97 ASN A C 1
ATOM 793 O O . ASN A 1 97 ? -4.639 -11.519 10.029 1.00 94.06 97 ASN A O 1
ATOM 797 N N . LEU A 1 98 ? -4.558 -10.635 7.958 1.00 92.44 98 LEU A N 1
ATOM 798 C CA . LEU A 1 98 ? -4.948 -9.259 8.327 1.00 92.44 98 LEU A CA 1
ATOM 799 C C . LEU A 1 98 ? -6.476 -9.121 8.518 1.00 92.44 98 LEU A C 1
ATOM 801 O O . LEU A 1 98 ? -7.226 -9.942 7.978 1.00 92.44 98 LEU A O 1
ATOM 805 N N . PRO A 1 99 ? -6.985 -8.093 9.223 1.00 92.12 99 PRO A N 1
ATOM 806 C CA . PRO A 1 99 ? -8.420 -7.846 9.345 1.00 92.12 99 PRO A CA 1
ATOM 807 C C . PRO A 1 99 ? -8.911 -7.100 8.095 1.00 92.12 99 PRO A C 1
ATOM 809 O O . PRO A 1 99 ? -8.742 -5.891 7.956 1.00 92.12 99 PRO A O 1
ATOM 812 N N . 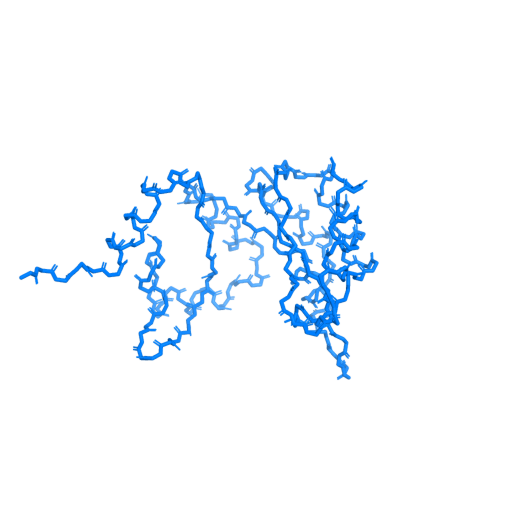LYS A 1 100 ? -9.450 -7.839 7.117 1.00 93.81 100 LYS A N 1
ATOM 813 C CA . LYS A 1 100 ? -9.719 -7.314 5.762 1.00 93.81 100 LYS A CA 1
ATOM 814 C C . LYS A 1 100 ? -10.772 -6.216 5.759 1.00 93.81 100 LYS A C 1
ATOM 816 O O . LYS A 1 100 ? -10.674 -5.302 4.958 1.00 93.81 100 LYS A O 1
ATOM 821 N N . ASP A 1 101 ? -11.735 -6.280 6.666 1.00 93.75 101 ASP A N 1
ATOM 822 C CA . ASP A 1 101 ? -12.762 -5.261 6.889 1.00 93.75 101 ASP A CA 1
ATOM 823 C C . ASP A 1 101 ? -12.185 -3.889 7.279 1.00 93.75 101 ASP A C 1
ATOM 825 O O . ASP A 1 101 ? -12.839 -2.867 7.082 1.00 93.75 101 ASP A O 1
ATOM 829 N N . LYS A 1 102 ? -10.941 -3.854 7.770 1.00 92.88 102 LYS A N 1
ATOM 830 C CA . LYS A 1 102 ? -10.209 -2.625 8.089 1.00 92.88 102 LYS A CA 1
ATOM 831 C C . LYS A 1 102 ? -9.366 -2.102 6.926 1.00 92.88 102 LYS A C 1
ATOM 833 O O . LYS A 1 102 ? -8.775 -1.043 7.074 1.00 92.88 102 LYS A O 1
ATOM 838 N N . ILE A 1 103 ? -9.275 -2.808 5.797 1.00 94.19 103 ILE A N 1
ATOM 839 C CA . ILE A 1 103 ? -8.444 -2.416 4.648 1.00 94.19 103 ILE A CA 1
ATOM 840 C C . ILE A 1 103 ? -9.331 -1.754 3.591 1.00 94.19 103 ILE A C 1
ATOM 842 O O . ILE A 1 103 ? -9.887 -2.422 2.719 1.00 94.19 103 ILE A O 1
ATOM 846 N N . ASN A 1 104 ? -9.475 -0.433 3.690 1.00 91.25 104 ASN A N 1
ATOM 847 C CA . ASN A 1 104 ? -10.365 0.372 2.837 1.00 91.25 104 ASN A CA 1
ATOM 848 C C . ASN A 1 104 ? -9.591 1.180 1.785 1.00 91.25 104 ASN A C 1
ATOM 850 O O . ASN A 1 104 ? -10.154 1.597 0.775 1.00 91.25 104 ASN A O 1
ATOM 854 N N . VAL A 1 105 ? -8.300 1.418 2.017 1.00 94.19 105 VAL A N 1
ATOM 855 C CA . VAL A 1 105 ? -7.426 2.178 1.120 1.00 94.19 105 VAL A CA 1
ATOM 856 C C . VAL A 1 105 ? -6.174 1.356 0.867 1.00 94.19 105 VAL A C 1
ATOM 858 O O . VAL A 1 105 ? -5.660 0.701 1.774 1.00 94.19 105 VAL A O 1
ATOM 861 N N . VAL A 1 106 ? -5.678 1.380 -0.363 1.00 97.00 106 VAL A N 1
ATOM 862 C CA . VAL A 1 106 ? -4.393 0.770 -0.703 1.00 97.00 106 VAL A CA 1
ATOM 863 C C . VAL A 1 106 ? -3.540 1.735 -1.503 1.00 97.00 106 VAL A C 1
ATOM 865 O O . VAL A 1 106 ? -4.060 2.497 -2.322 1.00 97.00 106 VAL A O 1
ATOM 868 N N . HIS A 1 107 ? -2.234 1.689 -1.269 1.00 96.19 107 HIS A N 1
ATOM 869 C CA . HIS A 1 107 ? -1.250 2.363 -2.108 1.00 96.19 107 HIS A CA 1
ATOM 870 C C . HIS A 1 107 ? -0.531 1.336 -2.981 1.00 96.19 107 HIS A C 1
ATOM 872 O O . HIS A 1 107 ? -0.405 0.160 -2.618 1.00 96.19 107 HIS A O 1
ATOM 878 N N . ILE A 1 108 ? -0.116 1.776 -4.163 1.00 97.38 108 ILE A N 1
ATOM 879 C CA . ILE A 1 108 ? 0.656 0.975 -5.100 1.00 97.38 108 ILE A CA 1
ATOM 880 C C . ILE A 1 108 ? 1.675 1.852 -5.827 1.00 97.38 108 ILE A C 1
ATOM 882 O O . ILE A 1 108 ? 1.372 2.957 -6.268 1.00 97.38 108 ILE A O 1
ATOM 886 N N . SER A 1 109 ? 2.869 1.308 -5.999 1.00 97.12 109 SER A N 1
ATOM 887 C CA . SER A 1 109 ? 4.018 1.918 -6.667 1.00 97.12 109 SER A CA 1
ATOM 888 C C . SER A 1 109 ? 4.778 0.850 -7.473 1.00 97.12 109 SER A C 1
ATOM 890 O O . SER A 1 109 ? 4.524 -0.353 -7.349 1.00 97.12 109 SER A O 1
ATOM 892 N N . GLY A 1 110 ? 5.707 1.263 -8.334 1.00 95.12 110 GLY A N 1
ATOM 893 C CA . GLY A 1 110 ? 6.703 0.346 -8.889 1.00 95.12 110 GLY A CA 1
ATOM 894 C C . GLY A 1 110 ? 7.923 0.256 -7.976 1.00 95.12 110 GLY A C 1
ATOM 895 O O . GLY A 1 110 ? 8.368 1.263 -7.421 1.00 95.12 110 GLY A O 1
ATOM 896 N N . PHE A 1 111 ? 8.493 -0.943 -7.853 1.00 94.88 111 PHE A N 1
ATOM 897 C CA . PHE A 1 111 ? 9.702 -1.167 -7.065 1.00 94.88 111 PHE A CA 1
ATOM 898 C C . PHE A 1 111 ? 10.951 -1.216 -7.942 1.00 94.88 111 PHE A C 1
ATOM 900 O O . PHE A 1 111 ? 10.936 -1.680 -9.088 1.00 94.88 111 PHE A O 1
ATOM 907 N N . LYS A 1 112 ? 12.081 -0.830 -7.351 1.00 94.25 112 LYS A N 1
ATOM 908 C CA . LYS A 1 112 ? 13.406 -0.999 -7.938 1.00 94.25 112 LYS A CA 1
ATOM 909 C C . LYS A 1 112 ? 14.033 -2.310 -7.478 1.00 94.25 112 LYS A C 1
ATOM 911 O O . LYS A 1 112 ? 13.946 -2.688 -6.311 1.00 94.25 112 LYS A O 1
ATOM 916 N N . ASN A 1 113 ? 14.696 -2.995 -8.404 1.00 93.56 113 ASN A N 1
ATOM 917 C CA . ASN A 1 113 ? 15.476 -4.191 -8.112 1.00 93.56 113 ASN A CA 1
ATOM 918 C C . ASN A 1 113 ? 16.955 -3.820 -7.939 1.00 93.56 113 ASN A C 1
ATOM 920 O O . ASN A 1 113 ? 17.601 -3.399 -8.898 1.00 93.56 113 ASN A O 1
ATOM 924 N N . GLU A 1 114 ? 17.478 -3.985 -6.728 1.00 92.94 114 GLU A N 1
ATOM 925 C CA . GLU A 1 114 ? 18.900 -3.861 -6.419 1.00 92.94 114 GLU A CA 1
ATOM 926 C C . GLU A 1 114 ? 19.518 -5.254 -6.210 1.00 92.94 114 GLU A C 1
ATOM 928 O O . GLU A 1 114 ? 18.806 -6.221 -5.920 1.00 92.94 114 GLU A O 1
ATOM 933 N N . PRO A 1 115 ? 20.849 -5.412 -6.335 1.00 91.88 115 PRO A N 1
ATOM 934 C CA . PRO A 1 115 ? 21.499 -6.701 -6.131 1.00 91.88 115 PRO A CA 1
ATOM 935 C C . PRO A 1 115 ? 21.174 -7.327 -4.764 1.00 91.88 115 PRO A C 1
ATOM 937 O O . PRO A 1 115 ? 21.754 -6.984 -3.736 1.00 91.88 115 PRO A O 1
ATOM 940 N N . GLY A 1 116 ? 20.256 -8.295 -4.771 1.00 88.56 116 GLY A N 1
ATOM 941 C CA . GLY A 1 116 ? 19.867 -9.083 -3.603 1.00 88.56 116 GLY A CA 1
ATOM 942 C C . GLY A 1 116 ? 18.680 -8.551 -2.794 1.00 88.56 116 GLY A C 1
ATOM 943 O O . GLY A 1 116 ? 18.318 -9.216 -1.824 1.00 88.56 116 GLY A O 1
ATOM 944 N N . PHE A 1 117 ? 18.067 -7.420 -3.160 1.00 94.00 117 PHE A N 1
ATOM 945 C CA . PHE A 1 117 ? 16.889 -6.889 -2.463 1.00 94.00 117 PHE A CA 1
ATOM 946 C C . PHE A 1 117 ? 16.072 -5.918 -3.326 1.00 94.00 117 PHE A C 1
ATOM 948 O O . PHE A 1 117 ? 16.586 -5.281 -4.242 1.00 94.00 117 PHE A O 1
ATOM 955 N N . LEU A 1 118 ? 14.782 -5.801 -3.020 1.00 96.12 118 LEU A N 1
ATOM 956 C CA . LEU A 1 118 ? 13.880 -4.837 -3.648 1.00 96.12 118 LEU A CA 1
ATOM 957 C C . LEU A 1 118 ? 13.749 -3.581 -2.781 1.00 96.12 118 LEU A C 1
ATOM 959 O O . LEU A 1 118 ? 13.783 -3.675 -1.549 1.00 96.12 118 LEU A O 1
ATOM 963 N N . ILE A 1 119 ? 13.583 -2.429 -3.427 1.00 93.44 119 ILE A N 1
ATOM 964 C CA . ILE A 1 119 ? 13.399 -1.124 -2.784 1.00 93.44 119 ILE A CA 1
ATOM 965 C C . ILE A 1 119 ? 12.139 -0.463 -3.323 1.00 93.44 119 ILE A C 1
ATOM 967 O O . ILE A 1 119 ? 11.897 -0.453 -4.530 1.00 93.44 119 ILE A O 1
ATOM 971 N N . ASP A 1 120 ? 11.385 0.141 -2.416 1.00 91.56 120 ASP A N 1
ATOM 972 C CA . ASP A 1 120 ? 10.275 1.015 -2.747 1.00 91.56 120 ASP A CA 1
ATOM 973 C C . ASP A 1 120 ? 10.810 2.423 -3.026 1.00 91.56 120 ASP A C 1
ATOM 975 O O . ASP A 1 120 ? 11.165 3.162 -2.110 1.00 91.56 120 ASP A O 1
ATOM 979 N N . SER A 1 121 ? 11.021 2.748 -4.302 1.00 88.50 121 SER A N 1
ATOM 980 C CA . SER A 1 121 ? 11.634 4.018 -4.720 1.00 88.50 121 SER A CA 1
ATOM 981 C C . SER A 1 121 ? 10.652 4.984 -5.376 1.00 88.50 121 SER A C 1
ATOM 983 O O . SER A 1 121 ? 11.054 6.093 -5.729 1.00 88.50 121 SER A 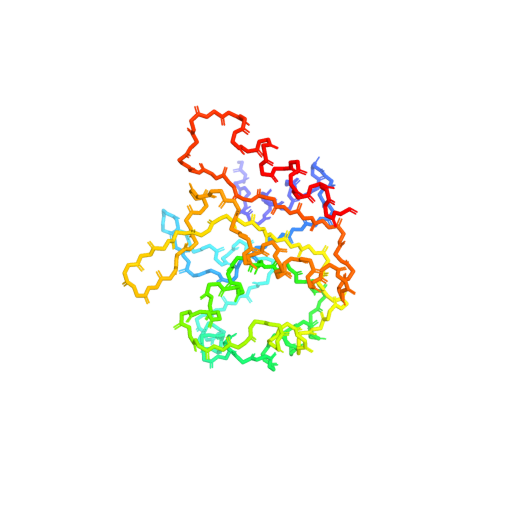O 1
ATOM 985 N N . HIS A 1 122 ? 9.414 4.542 -5.629 1.00 90.56 122 HIS A N 1
ATOM 986 C CA . HIS A 1 122 ? 8.378 5.251 -6.401 1.00 90.56 122 HIS A CA 1
ATOM 987 C C . HIS A 1 122 ? 8.855 5.716 -7.793 1.00 90.56 122 HIS A C 1
ATOM 989 O O . HIS A 1 122 ? 8.232 6.558 -8.447 1.00 90.56 122 HIS A O 1
ATOM 995 N N . SER A 1 123 ? 9.987 5.175 -8.257 1.00 90.12 123 SER A N 1
ATOM 996 C CA . SER A 1 123 ? 10.706 5.624 -9.450 1.00 90.12 123 SER A CA 1
ATOM 997 C C . SER A 1 123 ? 10.505 4.707 -10.643 1.00 90.12 123 SER A C 1
ATOM 999 O O . SER A 1 123 ? 10.858 5.077 -11.762 1.00 90.12 123 SER A O 1
ATOM 1001 N N . GLU A 1 124 ? 9.881 3.548 -10.450 1.00 94.19 124 GLU A N 1
ATOM 1002 C CA . GLU A 1 124 ? 9.674 2.563 -11.509 1.00 94.19 124 GLU A CA 1
ATOM 1003 C C . GLU A 1 124 ? 8.193 2.431 -11.904 1.00 94.19 124 GLU A C 1
ATOM 1005 O O . GLU A 1 124 ? 7.313 2.704 -11.083 1.00 94.19 124 GLU A O 1
ATOM 1010 N N . PRO A 1 125 ? 7.893 2.032 -13.157 1.00 95.44 125 PRO A N 1
ATOM 1011 C CA . PRO A 1 125 ? 6.544 1.638 -13.560 1.00 95.44 125 PRO A CA 1
ATOM 1012 C C . PRO A 1 125 ? 6.035 0.434 -12.760 1.00 95.44 125 PRO A C 1
ATOM 1014 O O . PRO A 1 125 ? 6.824 -0.344 -12.215 1.00 95.44 125 PRO A O 1
ATOM 1017 N N . LEU A 1 126 ? 4.717 0.227 -12.750 1.00 96.50 126 LEU A N 1
ATOM 1018 C CA . LEU A 1 126 ? 4.107 -0.864 -11.985 1.00 96.50 126 LEU A CA 1
ATOM 1019 C C . LEU A 1 126 ? 4.579 -2.249 -12.461 1.00 96.50 126 LEU A C 1
ATOM 1021 O O . LEU A 1 126 ? 4.411 -2.635 -13.622 1.00 96.50 126 LEU A O 1
ATOM 1025 N N . ASN A 1 127 ? 5.130 -3.041 -11.539 1.00 95.88 127 ASN A N 1
ATOM 1026 C CA . ASN A 1 127 ? 5.570 -4.406 -11.821 1.00 95.88 127 ASN A CA 1
ATOM 1027 C C . ASN A 1 127 ? 4.375 -5.376 -11.854 1.00 95.88 127 ASN A C 1
ATOM 1029 O O . ASN A 1 127 ? 3.401 -5.237 -11.108 1.00 95.88 127 ASN A O 1
ATOM 1033 N N . LYS A 1 128 ? 4.471 -6.426 -12.678 1.00 96.94 128 LYS A N 1
ATOM 1034 C CA . LYS A 1 128 ? 3.401 -7.431 -12.839 1.00 96.94 128 LYS A CA 1
ATOM 1035 C C . LYS A 1 128 ? 3.060 -8.133 -11.529 1.00 96.94 128 LYS A C 1
ATOM 1037 O O . LYS A 1 128 ? 1.913 -8.505 -11.306 1.00 96.94 128 LYS A O 1
ATOM 1042 N N . GLU A 1 129 ? 4.054 -8.329 -10.679 1.00 97.19 129 GLU A N 1
ATOM 1043 C CA . GLU A 1 129 ? 3.935 -9.024 -9.409 1.00 97.19 129 GLU A CA 1
ATOM 1044 C C . GLU A 1 129 ? 3.135 -8.206 -8.391 1.00 97.19 129 GLU A C 1
ATOM 1046 O O . GLU A 1 129 ? 2.259 -8.754 -7.721 1.00 97.19 129 GLU A O 1
ATOM 1051 N N . VAL A 1 130 ? 3.356 -6.888 -8.343 1.00 97.31 130 VAL A N 1
ATOM 1052 C CA . VAL A 1 130 ? 2.583 -5.974 -7.488 1.00 97.31 130 VAL A CA 1
ATOM 1053 C C . VAL A 1 130 ? 1.145 -5.866 -7.994 1.00 97.31 130 VAL A C 1
ATOM 1055 O O . VAL A 1 130 ? 0.210 -5.970 -7.205 1.00 97.31 130 VAL A O 1
ATOM 1058 N N . LEU A 1 131 ? 0.940 -5.773 -9.314 1.00 98.25 131 LEU A N 1
ATOM 1059 C CA . LEU A 1 131 ? -0.399 -5.791 -9.919 1.00 98.25 131 LEU A CA 1
ATOM 1060 C C . LEU A 1 131 ? -1.147 -7.104 -9.622 1.00 98.25 131 LEU A C 1
ATOM 1062 O O . LEU A 1 131 ? -2.337 -7.099 -9.305 1.00 98.25 131 LEU A O 1
ATOM 1066 N N . ALA A 1 132 ? -0.462 -8.248 -9.676 1.00 98.38 132 ALA A N 1
ATOM 1067 C CA . ALA A 1 132 ? -1.062 -9.532 -9.325 1.00 98.38 132 ALA A CA 1
ATOM 1068 C C . ALA A 1 132 ? -1.489 -9.581 -7.848 1.00 98.38 132 ALA A C 1
ATOM 1070 O O . ALA A 1 132 ? -2.569 -10.096 -7.540 1.00 98.38 132 ALA A O 1
ATOM 1071 N N . LEU A 1 133 ? -0.678 -9.016 -6.948 1.00 98.50 133 LEU A N 1
ATOM 1072 C CA . LEU A 1 133 ? -1.002 -8.921 -5.528 1.00 98.50 133 LEU A CA 1
ATOM 1073 C C . LEU A 1 133 ? -2.153 -7.940 -5.265 1.00 98.50 133 LEU A C 1
ATOM 1075 O O . LEU A 1 133 ? -3.064 -8.282 -4.515 1.00 98.50 133 LEU A O 1
ATOM 1079 N N . LEU A 1 134 ? -2.185 -6.786 -5.938 1.00 98.50 134 LEU A N 1
ATOM 1080 C CA . LEU A 1 134 ? -3.314 -5.855 -5.877 1.00 98.50 134 LEU A CA 1
ATOM 1081 C C . LEU A 1 134 ? -4.618 -6.563 -6.270 1.00 98.50 134 LEU A C 1
ATOM 1083 O O . LEU A 1 134 ? -5.583 -6.535 -5.514 1.00 98.50 134 LEU A O 1
ATOM 1087 N N . ASN A 1 135 ? -4.635 -7.284 -7.395 1.00 98.31 135 ASN A N 1
ATOM 1088 C CA . ASN A 1 135 ? -5.808 -8.053 -7.829 1.00 98.31 135 ASN A CA 1
ATOM 1089 C C . ASN A 1 135 ? -6.248 -9.107 -6.795 1.00 98.31 135 ASN A C 1
ATOM 1091 O O . ASN A 1 135 ? -7.438 -9.389 -6.655 1.00 98.31 135 ASN A O 1
ATOM 1095 N N . TYR A 1 136 ? -5.302 -9.721 -6.079 1.00 98.50 136 TYR A N 1
ATOM 1096 C CA . TYR A 1 136 ? -5.614 -10.656 -4.997 1.00 98.50 136 TYR A CA 1
ATOM 1097 C C . TYR A 1 136 ? -6.303 -9.957 -3.819 1.00 98.50 136 TYR A C 1
ATOM 1099 O O . TYR A 1 136 ? -7.295 -10.471 -3.300 1.00 98.50 136 TYR A O 1
ATOM 1107 N N . VAL A 1 137 ? -5.802 -8.781 -3.432 1.00 98.31 137 VAL A N 1
ATOM 1108 C CA . VAL A 1 137 ? -6.341 -7.964 -2.337 1.00 98.31 137 VAL A CA 1
ATOM 1109 C C . VAL A 1 137 ? -7.728 -7.418 -2.676 1.00 98.31 137 VAL A C 1
ATOM 1111 O O . VAL A 1 137 ? -8.651 -7.605 -1.884 1.00 98.31 137 VAL A O 1
ATOM 1114 N N . LEU A 1 138 ? -7.913 -6.843 -3.870 1.00 97.88 138 LEU A N 1
ATOM 1115 C CA . LEU A 1 138 ? -9.194 -6.280 -4.330 1.00 97.88 138 LEU A CA 1
ATOM 1116 C C . LEU A 1 138 ? -10.342 -7.304 -4.300 1.00 97.88 138 LEU A C 1
ATOM 1118 O O . LEU A 1 138 ? -11.494 -6.951 -4.080 1.00 97.88 138 LEU A O 1
ATOM 1122 N N . LYS A 1 139 ? -10.042 -8.596 -4.474 1.00 97.50 139 LYS A N 1
ATOM 1123 C CA . LYS A 1 139 ? -11.044 -9.677 -4.418 1.00 97.50 139 LYS A CA 1
ATOM 1124 C C . LYS A 1 139 ? -11.470 -10.073 -3.003 1.00 97.50 139 LYS A C 1
ATOM 1126 O O . LYS A 1 139 ? -12.390 -10.878 -2.860 1.00 97.50 139 LYS A O 1
ATOM 1131 N N . LYS A 1 140 ? -10.769 -9.604 -1.971 1.00 97.81 140 LYS A N 1
ATOM 1132 C CA . LYS A 1 140 ? -10.875 -10.119 -0.596 1.00 97.81 140 LYS A CA 1
ATOM 1133 C C . LYS A 1 140 ? -11.047 -9.041 0.472 1.00 97.81 140 LYS A C 1
ATOM 1135 O O . LYS A 1 140 ? -11.455 -9.375 1.582 1.00 97.81 140 LYS A O 1
ATOM 1140 N N . ALA A 1 141 ? -10.719 -7.794 0.160 1.00 96.94 141 ALA A N 1
ATOM 1141 C CA . ALA A 1 141 ? -10.902 -6.644 1.032 1.00 96.94 141 ALA A CA 1
ATOM 1142 C C . ALA A 1 141 ? -11.844 -5.624 0.369 1.00 96.94 141 ALA A C 1
ATOM 1144 O O . ALA A 1 141 ? -11.839 -5.509 -0.859 1.00 96.94 141 ALA A O 1
ATOM 1145 N N . PRO A 1 142 ? -12.643 -4.880 1.152 1.00 95.62 142 PRO A N 1
ATOM 1146 C CA . PRO A 1 142 ? -13.531 -3.836 0.658 1.00 95.62 142 PRO A CA 1
ATOM 1147 C C . PRO A 1 142 ? -12.732 -2.558 0.354 1.00 95.62 142 PRO A C 1
ATOM 1149 O O . PRO A 1 142 ? -12.945 -1.514 0.964 1.00 95.62 142 PRO A O 1
ATOM 1152 N N . VAL A 1 143 ? -11.770 -2.654 -0.564 1.00 95.94 143 VAL A N 1
ATOM 1153 C CA . VAL A 1 143 ? -10.936 -1.520 -0.969 1.00 95.94 143 VAL A CA 1
ATOM 1154 C C . VAL A 1 143 ? -11.802 -0.512 -1.720 1.00 95.94 143 VAL A C 1
ATOM 1156 O O . VAL A 1 143 ? -12.337 -0.808 -2.784 1.00 95.94 143 VAL A O 1
ATOM 1159 N N . GLU A 1 144 ? -11.916 0.692 -1.173 1.00 93.12 144 GLU A N 1
ATOM 1160 C CA . GLU A 1 144 ? -12.673 1.801 -1.753 1.00 93.12 144 GLU A CA 1
ATOM 1161 C C . GLU A 1 144 ? -11.798 2.698 -2.631 1.00 93.12 144 GLU A C 1
ATOM 1163 O O . GLU A 1 144 ? -12.292 3.347 -3.553 1.00 93.12 144 GLU A O 1
ATOM 1168 N N . LYS A 1 145 ? -10.497 2.779 -2.324 1.00 93.31 145 LYS A N 1
ATOM 1169 C CA . LYS A 1 145 ? -9.552 3.670 -3.007 1.00 93.31 145 LYS A CA 1
ATOM 1170 C C . LYS A 1 145 ? -8.216 2.982 -3.245 1.00 93.31 145 LYS A C 1
ATOM 1172 O O . LYS A 1 145 ? -7.632 2.413 -2.324 1.00 93.31 145 LYS A O 1
ATOM 1177 N N . VAL A 1 146 ? -7.719 3.116 -4.471 1.00 96.50 146 VAL A N 1
ATOM 1178 C CA . VAL A 1 146 ? -6.347 2.773 -4.854 1.00 96.50 146 VAL A CA 1
ATOM 1179 C C . VAL A 1 146 ? -5.620 4.071 -5.180 1.00 96.50 146 VAL A C 1
ATOM 1181 O O . VAL A 1 146 ? -6.093 4.849 -6.010 1.00 96.50 146 VAL A O 1
ATOM 1184 N N . ILE A 1 147 ? -4.493 4.313 -4.524 1.00 95.69 147 ILE A N 1
ATOM 1185 C CA . ILE A 1 147 ? -3.656 5.494 -4.738 1.00 95.69 147 ILE A CA 1
ATOM 1186 C C . ILE A 1 147 ? -2.352 5.032 -5.384 1.00 95.69 147 ILE A C 1
ATOM 1188 O O . ILE A 1 147 ? -1.675 4.139 -4.879 1.00 95.69 147 ILE A O 1
ATOM 1192 N N . LEU A 1 148 ? -2.041 5.618 -6.538 1.00 96.25 148 LEU A N 1
ATOM 1193 C CA . LEU A 1 148 ? -0.789 5.390 -7.246 1.00 96.25 148 LEU A CA 1
ATOM 1194 C C . LEU A 1 148 ? 0.271 6.361 -6.719 1.00 96.25 148 LEU A C 1
ATOM 1196 O O . LEU A 1 148 ? 0.060 7.572 -6.778 1.00 96.25 148 LEU A O 1
ATOM 1200 N N . GLU A 1 149 ? 1.413 5.832 -6.296 1.00 94.62 149 GLU A N 1
ATOM 1201 C CA . GLU A 1 149 ? 2.585 6.607 -5.888 1.00 94.62 149 GLU A CA 1
ATOM 1202 C C . GLU A 1 149 ? 3.669 6.504 -6.966 1.00 94.62 149 GLU A C 1
ATOM 1204 O O . GLU A 1 149 ? 4.202 5.428 -7.262 1.00 94.62 149 GLU A O 1
ATOM 1209 N N . ARG A 1 150 ? 3.941 7.634 -7.628 1.00 92.56 150 ARG A N 1
ATOM 1210 C CA . ARG A 1 150 ? 4.802 7.714 -8.813 1.00 92.56 150 ARG A CA 1
ATOM 1211 C C . ARG A 1 150 ? 5.456 9.092 -8.870 1.00 92.56 150 ARG A C 1
ATOM 1213 O O . ARG A 1 150 ? 4.994 9.990 -9.575 1.00 92.56 150 ARG A O 1
ATOM 1220 N N . ASP A 1 151 ? 6.538 9.235 -8.113 1.00 89.88 151 ASP A N 1
ATOM 1221 C CA . ASP A 1 151 ? 7.045 10.555 -7.714 1.00 89.88 151 ASP A CA 1
ATOM 1222 C C . ASP A 1 151 ? 8.360 10.929 -8.409 1.00 89.88 151 ASP A C 1
ATOM 1224 O O . ASP A 1 151 ? 8.706 12.107 -8.518 1.00 89.88 151 ASP A O 1
ATOM 1228 N N . LEU A 1 152 ? 9.110 9.930 -8.880 1.00 90.44 152 LEU A N 1
ATOM 1229 C CA . LEU A 1 152 ? 10.469 10.093 -9.393 1.00 90.44 152 LEU A CA 1
ATOM 1230 C C . LEU A 1 152 ? 10.651 9.417 -10.755 1.00 90.44 152 LEU A C 1
ATOM 1232 O O . LEU A 1 152 ? 9.868 8.559 -11.155 1.00 90.44 152 LEU A O 1
ATOM 1236 N N . ASN A 1 153 ? 11.737 9.788 -11.444 1.00 90.62 153 ASN A N 1
ATOM 1237 C CA . ASN A 1 153 ? 12.155 9.199 -12.723 1.00 90.62 153 ASN A CA 1
ATOM 1238 C C . ASN A 1 153 ? 11.036 9.209 -13.787 1.00 90.62 153 ASN A C 1
ATOM 1240 O O . ASN A 1 153 ? 10.741 8.205 -14.433 1.00 90.62 153 ASN A O 1
ATOM 1244 N N . LEU A 1 154 ? 10.394 10.371 -13.922 1.00 92.75 154 LEU A N 1
ATOM 1245 C CA . LEU A 1 154 ? 9.360 10.640 -14.913 1.00 92.75 154 LEU A CA 1
ATOM 1246 C C . LEU A 1 154 ? 9.982 11.380 -16.097 1.00 92.75 154 LEU A C 1
ATOM 1248 O O . LEU A 1 154 ? 10.573 12.448 -15.918 1.00 92.75 154 LEU A O 1
ATOM 1252 N N . GLU A 1 155 ? 9.811 10.854 -17.305 1.00 93.62 155 GLU A N 1
ATOM 1253 C CA . GLU A 1 155 ? 10.127 11.584 -18.533 1.00 93.62 155 GLU A CA 1
ATOM 1254 C C . GLU A 1 155 ? 8.988 12.547 -18.882 1.00 93.62 155 GLU A C 1
ATOM 1256 O O . GLU A 1 155 ? 9.211 13.647 -19.392 1.00 93.62 155 GLU A O 1
ATOM 1261 N N . SER A 1 156 ? 7.743 12.149 -18.596 1.00 95.25 156 SER A N 1
ATOM 1262 C CA . SER A 1 156 ? 6.567 12.979 -18.831 1.00 95.25 156 SER A CA 1
ATOM 1263 C C . SER A 1 156 ? 5.375 12.590 -17.956 1.00 95.25 156 SER A C 1
ATOM 1265 O O . SER A 1 156 ? 5.308 11.511 -17.375 1.00 95.25 156 SER A O 1
ATOM 1267 N N . LEU A 1 157 ? 4.338 13.433 -17.956 1.00 94.00 157 LEU A N 1
ATOM 1268 C CA . LEU A 1 157 ? 3.053 13.100 -17.326 1.00 94.00 157 LEU A CA 1
ATOM 1269 C C . LEU A 1 157 ? 2.394 11.837 -17.906 1.00 94.00 157 LEU A C 1
ATOM 1271 O O . LEU A 1 157 ? 1.488 11.290 -17.281 1.00 94.00 157 LEU A O 1
ATOM 1275 N N . ASN A 1 158 ? 2.796 11.382 -19.098 1.00 96.12 158 ASN A N 1
ATOM 1276 C CA . ASN A 1 158 ? 2.239 10.161 -19.671 1.00 96.12 158 ASN A CA 1
ATOM 1277 C C . ASN A 1 158 ? 2.685 8.907 -18.920 1.00 96.12 158 ASN A C 1
ATOM 1279 O O . ASN A 1 158 ? 1.935 7.938 -18.930 1.00 96.12 158 ASN A O 1
ATOM 1283 N N . ASP A 1 159 ? 3.823 8.934 -18.228 1.00 94.88 159 ASP A N 1
ATOM 1284 C CA . ASP A 1 159 ? 4.294 7.788 -17.446 1.00 94.88 159 ASP A CA 1
ATOM 1285 C C . ASP A 1 159 ? 3.300 7.480 -16.323 1.00 94.88 159 ASP A C 1
ATOM 1287 O O . ASP A 1 159 ? 2.762 6.378 -16.243 1.00 94.88 159 ASP A O 1
ATOM 1291 N N . VAL A 1 160 ? 2.929 8.514 -15.560 1.00 95.62 160 VAL A N 1
ATOM 1292 C CA . VAL A 1 160 ? 1.893 8.424 -14.522 1.00 95.62 160 VAL A CA 1
ATOM 1293 C C . VAL A 1 160 ? 0.533 8.063 -15.126 1.00 95.62 160 VAL A C 1
ATOM 1295 O O . VAL A 1 160 ? -0.191 7.244 -14.566 1.00 95.62 160 VAL A O 1
ATOM 1298 N N . ARG A 1 161 ? 0.156 8.640 -16.279 1.00 96.38 161 ARG A N 1
ATOM 1299 C CA . ARG A 1 161 ? -1.127 8.308 -16.930 1.00 96.38 161 ARG A CA 1
ATOM 1300 C C . ARG A 1 161 ? -1.207 6.840 -17.329 1.00 96.38 161 ARG A C 1
ATOM 1302 O O . ARG A 1 161 ? -2.258 6.243 -17.145 1.00 96.38 161 ARG A O 1
ATOM 1309 N N . ASN A 1 162 ? -0.133 6.266 -17.859 1.00 96.31 162 ASN A N 1
ATOM 1310 C CA . ASN A 1 162 ? -0.115 4.863 -18.261 1.00 96.31 162 ASN A CA 1
ATOM 1311 C C . ASN A 1 162 ? -0.330 3.946 -17.050 1.00 96.31 162 ASN A C 1
ATOM 1313 O O . ASN A 1 162 ? -1.184 3.061 -17.105 1.00 96.31 162 ASN A O 1
ATOM 1317 N N . ASP A 1 163 ? 0.375 4.206 -15.947 1.00 96.44 163 ASP A N 1
ATOM 1318 C CA . ASP A 1 163 ? 0.200 3.468 -14.692 1.00 96.44 163 ASP A CA 1
ATOM 1319 C C . ASP A 1 163 ? -1.226 3.646 -14.126 1.00 96.44 163 ASP A C 1
ATOM 1321 O O . ASP A 1 163 ? -1.859 2.675 -13.705 1.00 96.44 163 ASP A O 1
ATOM 1325 N N . LEU A 1 164 ? -1.792 4.858 -14.201 1.00 96.56 164 LEU A N 1
ATOM 1326 C CA . LEU A 1 164 ? -3.178 5.126 -13.802 1.00 96.56 164 LEU A CA 1
ATOM 1327 C C . LEU A 1 164 ? -4.197 4.344 -14.635 1.00 96.56 164 LEU A C 1
ATOM 1329 O O . LEU A 1 164 ? -5.149 3.812 -14.071 1.00 96.56 164 LEU A O 1
ATOM 1333 N N . GLU A 1 165 ? -4.038 4.274 -15.957 1.00 97.75 165 GLU A N 1
ATOM 1334 C CA . GLU A 1 165 ? -4.964 3.525 -16.815 1.00 97.75 165 GLU A CA 1
ATOM 1335 C C . GLU A 1 165 ? -4.899 2.014 -16.542 1.00 97.75 165 GLU A C 1
ATOM 1337 O O . GLU A 1 165 ? -5.932 1.343 -16.555 1.00 97.75 165 GLU A O 1
ATOM 1342 N N . ILE A 1 166 ? -3.718 1.483 -16.201 1.00 97.38 166 ILE A N 1
ATOM 1343 C CA . ILE A 1 166 ? -3.577 0.095 -15.739 1.00 97.38 166 ILE A CA 1
ATOM 1344 C C . ILE A 1 166 ? -4.383 -0.113 -14.455 1.00 97.38 166 ILE A C 1
ATOM 1346 O O . ILE A 1 166 ? -5.229 -1.006 -14.415 1.00 97.38 166 ILE A O 1
ATOM 1350 N N . VAL A 1 167 ? -4.177 0.724 -13.433 1.00 96.75 167 VAL A N 1
ATOM 1351 C CA . VAL A 1 167 ? -4.891 0.607 -12.150 1.00 96.75 167 VAL A CA 1
ATOM 1352 C C . VAL A 1 167 ? -6.402 0.746 -12.338 1.00 96.75 167 VAL A C 1
ATOM 1354 O O . VAL A 1 167 ? -7.155 -0.078 -11.824 1.00 96.75 167 VAL A O 1
ATOM 1357 N N . LYS A 1 168 ? -6.860 1.723 -13.131 1.00 95.94 168 LYS A N 1
ATOM 1358 C CA . LYS A 1 168 ? -8.286 1.917 -13.446 1.00 95.94 168 LYS A CA 1
ATOM 1359 C C . LYS A 1 168 ? -8.923 0.709 -14.119 1.00 95.94 168 LYS A C 1
ATOM 1361 O O . LYS A 1 168 ? -10.107 0.485 -13.937 1.00 95.94 168 LYS A O 1
ATOM 1366 N N . SER A 1 169 ? -8.171 -0.058 -14.907 1.00 96.81 169 SER A N 1
ATOM 1367 C CA . SER A 1 169 ? -8.706 -1.261 -15.555 1.00 96.81 169 SER A CA 1
ATOM 1368 C C . SER A 1 169 ? -8.955 -2.428 -14.588 1.00 96.81 169 SER A C 1
ATOM 1370 O O . SER A 1 169 ? -9.562 -3.425 -14.979 1.00 96.81 169 SER A O 1
ATOM 1372 N N . MET A 1 170 ? -8.467 -2.326 -13.346 1.00 94.62 170 MET A N 1
ATOM 1373 C CA . MET A 1 170 ? -8.558 -3.371 -12.323 1.00 94.62 170 MET A CA 1
ATOM 1374 C C . MET A 1 170 ? -9.639 -3.120 -11.266 1.00 94.62 170 MET A C 1
ATOM 1376 O O . MET A 1 170 ? -9.987 -4.063 -10.551 1.00 94.62 170 MET A O 1
ATOM 1380 N N . VAL A 1 171 ? -10.117 -1.878 -11.144 1.00 88.31 171 VAL A N 1
ATOM 1381 C CA . VAL A 1 171 ? -11.125 -1.425 -10.168 1.00 88.31 171 VAL A CA 1
ATOM 1382 C C . VAL A 1 171 ? -12.457 -1.144 -10.848 1.00 88.31 171 VAL A C 1
ATOM 1384 O O . VAL A 1 171 ? -13.492 -1.417 -10.205 1.00 88.31 171 VAL A O 1
#

Organism: NCBI:txid1212764

Sequence (171 aa):
MHELSIKEQYLNIIENYNVNCFTDHLAISKIDGIDLENFMPVHYGLESFEIIKKNIAKIGFWNMLLDNTEAGMLLDITNLYINSVNFKYNACNFFDNLPKDKINVVHISGFKNEPGFLIDSHSEPLNKEVLALLNYVLKKAPVEKVILERDLNLESLNDVRNDLEIVKSMV

Radius of gyration: 17.56 Å; chains: 1; bounding box: 35×52×44 Å

Foldseek 3Di:
DDDDDVLVVVVCVCVVVVPPDDDDDPDQDDDPNDGCLVNDPDHDDPVNVVVCVVPVPPQVVQQVVVVPDVAADAAELVCLQQCCQLVVHDSLVSLVSHPQARHAHYEYADWDDDVRGIHDPLQDAGDPSSVVSVLSSVVPHNHNYYHYRRPHNDPDPVSVVVSVVSVVVSD

InterPro domains:
  IPR007801 RiPP precursor modification enzyme MbnB/TglH/ChrH [PF05114] (55-170)
  IPR007801 RiPP precursor modification enzyme MbnB/TglH/ChrH [PTHR42194] (55-170)
  IPR036237 Xylose isomerase-like superfamily [SSF51658] (17-128)